Protein AF-K1U043-F1 (afdb_monomer_lite)

Radius of gyration: 15.06 Å; chains: 1; bounding box: 30×20×40 Å

Secondary structure (DSSP, 8-state):
-EEEEEEESSHHHHHHHHHHHHHHHHH-TT-EEEEEEE--GGGG--SS-GGGG-SS-HHHHTTTT-

Foldseek 3Di:
DEAEAEFEPDPVRVVVVVVVVVVCCVVPVPYHYHYDYDYDPVVVPPPDPPVVVDPDDPVPVVVPPD

Sequence (66 aa):
MTIKIGTRKSRLALAQTEMLIKTLKNRFPNVKIETVYISTTGDKTLDKPLAALGGKGVFIKELEMS

Structure (mmCIF, N/CA/C/O backbone):
data_AF-K1U043-F1
#
_entry.id   AF-K1U043-F1
#
loop_
_atom_site.group_PDB
_atom_site.id
_atom_site.type_symbol
_atom_site.label_atom_id
_atom_site.label_alt_id
_atom_site.label_comp_id
_atom_site.label_asym_id
_atom_site.label_entity_id
_atom_site.label_seq_id
_atom_site.pdbx_PDB_ins_code
_atom_site.Cartn_x
_atom_site.Cartn_y
_atom_site.Cartn_z
_atom_site.occupancy
_atom_site.B_iso_or_equiv
_atom_site.auth_seq_id
_atom_site.auth_comp_id
_atom_site.auth_asym_id
_atom_site.auth_atom_id
_atom_site.pdbx_PDB_model_num
ATOM 1 N N . MET A 1 1 ? -0.445 0.375 16.827 1.00 76.25 1 MET A N 1
ATOM 2 C CA . MET A 1 1 ? 0.419 -0.399 15.910 1.00 76.25 1 MET A CA 1
ATOM 3 C C . MET A 1 1 ? 0.141 0.073 14.492 1.00 76.25 1 MET A C 1
ATOM 5 O O . MET A 1 1 ? -1.027 0.115 14.113 1.00 76.25 1 MET A O 1
ATOM 9 N N . THR A 1 2 ? 1.173 0.461 13.745 1.00 86.31 2 THR A N 1
ATOM 10 C CA . THR A 1 2 ? 1.040 0.903 12.348 1.00 86.31 2 THR A CA 1
ATOM 11 C C . THR A 1 2 ? 1.781 -0.085 11.457 1.00 86.31 2 THR A C 1
ATOM 13 O O . THR A 1 2 ? 2.947 -0.366 11.716 1.00 86.31 2 THR A O 1
ATOM 16 N N . ILE A 1 3 ? 1.110 -0.618 10.437 1.00 88.69 3 ILE A N 1
ATOM 17 C CA . ILE A 1 3 ? 1.698 -1.530 9.452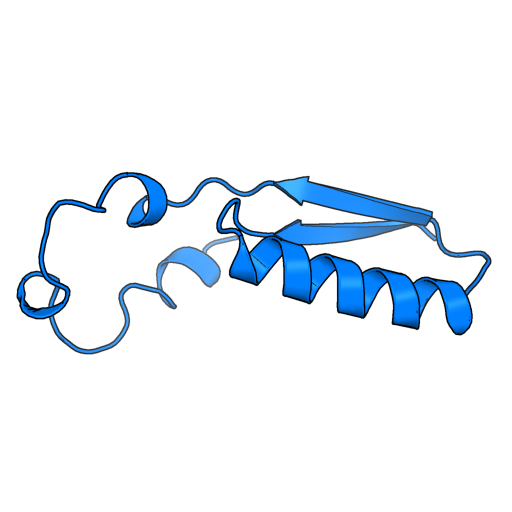 1.00 88.69 3 ILE A CA 1
ATOM 18 C C . ILE A 1 3 ? 1.925 -0.754 8.160 1.00 88.69 3 ILE A C 1
ATOM 20 O O . ILE A 1 3 ? 0.988 -0.173 7.611 1.00 88.69 3 ILE A O 1
ATOM 24 N N . LYS A 1 4 ? 3.164 -0.766 7.666 1.00 91.56 4 LYS A N 1
ATOM 25 C CA . LYS A 1 4 ? 3.505 -0.212 6.355 1.00 91.56 4 LYS A CA 1
ATOM 26 C C . LYS A 1 4 ? 3.527 -1.329 5.320 1.00 91.56 4 LYS A C 1
ATOM 28 O O . LYS A 1 4 ? 4.158 -2.356 5.550 1.00 91.56 4 LYS A O 1
ATOM 33 N N . ILE A 1 5 ? 2.841 -1.135 4.198 1.00 90.25 5 ILE A N 1
ATOM 34 C CA . ILE A 1 5 ? 2.772 -2.105 3.101 1.00 90.25 5 ILE A CA 1
ATOM 35 C C . ILE A 1 5 ? 3.405 -1.483 1.863 1.00 90.25 5 ILE A C 1
ATOM 37 O O . ILE A 1 5 ? 2.859 -0.544 1.289 1.00 90.25 5 ILE A O 1
ATOM 41 N N . GLY A 1 6 ? 4.553 -2.015 1.451 1.00 90.62 6 GLY A N 1
ATOM 42 C CA . GLY A 1 6 ? 5.189 -1.663 0.186 1.00 90.62 6 GLY A CA 1
ATOM 43 C C . GLY A 1 6 ? 4.486 -2.343 -0.988 1.00 90.62 6 GLY A C 1
ATOM 44 O O . GLY A 1 6 ? 4.303 -3.558 -0.965 1.00 90.62 6 GLY A O 1
ATOM 45 N N . THR A 1 7 ? 4.100 -1.591 -2.018 1.00 88.94 7 THR A N 1
ATOM 46 C CA . THR A 1 7 ? 3.486 -2.155 -3.231 1.00 88.94 7 THR A CA 1
ATOM 47 C C . THR A 1 7 ? 3.989 -1.497 -4.506 1.00 88.94 7 THR A C 1
ATOM 49 O O . THR A 1 7 ? 4.374 -0.327 -4.509 1.00 88.94 7 THR A O 1
ATOM 52 N N . ARG A 1 8 ? 3.979 -2.252 -5.608 1.00 86.38 8 ARG A N 1
ATOM 53 C CA . ARG A 1 8 ? 4.310 -1.726 -6.937 1.00 86.38 8 ARG A CA 1
ATOM 54 C C . ARG A 1 8 ? 3.140 -0.916 -7.488 1.00 86.38 8 ARG A C 1
ATOM 56 O O . ARG A 1 8 ? 1.987 -1.147 -7.136 1.00 86.38 8 ARG A O 1
ATOM 63 N N . LYS A 1 9 ? 3.428 0.000 -8.414 1.00 82.06 9 LYS A N 1
ATOM 64 C CA . LYS A 1 9 ? 2.400 0.827 -9.073 1.00 82.06 9 LYS A CA 1
ATOM 65 C C . LYS A 1 9 ? 1.602 0.084 -10.150 1.00 82.06 9 LYS A C 1
ATOM 67 O O . LYS A 1 9 ? 0.649 0.643 -10.690 1.00 82.06 9 LYS A O 1
ATOM 72 N N . SER A 1 10 ? 1.964 -1.157 -10.476 1.00 84.12 10 SER A N 1
ATOM 73 C CA . SER A 1 10 ? 1.216 -1.950 -11.448 1.00 84.12 10 SER A CA 1
ATOM 74 C C . SER A 1 10 ? -0.205 -2.226 -10.948 1.00 84.12 10 SER A C 1
ATOM 76 O O . SER A 1 10 ? -0.432 -2.509 -9.771 1.00 84.12 10 SER A O 1
ATOM 78 N N . ARG A 1 11 ? -1.186 -2.173 -11.858 1.00 85.00 11 ARG A N 1
ATOM 79 C CA . ARG A 1 11 ? -2.612 -2.327 -11.512 1.00 85.00 11 ARG A CA 1
ATOM 80 C C . ARG A 1 11 ? -2.901 -3.619 -10.744 1.00 85.00 11 ARG A C 1
ATOM 82 O O . ARG A 1 11 ? -3.723 -3.614 -9.834 1.00 85.00 11 ARG A O 1
ATOM 89 N N . LEU A 1 12 ? -2.208 -4.706 -11.087 1.00 88.25 12 LEU A N 1
ATOM 90 C CA . LEU A 1 12 ? -2.348 -5.985 -10.394 1.00 88.25 12 LEU A CA 1
ATOM 91 C C . LEU A 1 12 ? -1.818 -5.919 -8.954 1.00 88.25 12 LEU A C 1
ATOM 93 O O . LEU A 1 12 ? -2.499 -6.385 -8.045 1.00 88.25 12 LEU A O 1
ATOM 97 N N . ALA A 1 13 ? -0.646 -5.313 -8.736 1.00 87.62 13 ALA A N 1
ATOM 98 C CA . ALA A 1 13 ? -0.068 -5.182 -7.400 1.00 87.62 13 ALA A CA 1
ATOM 99 C C . ALA A 1 13 ? -0.952 -4.321 -6.487 1.00 87.62 13 ALA A C 1
ATOM 101 O O . ALA A 1 13 ? -1.162 -4.670 -5.323 1.00 87.62 13 ALA A O 1
ATOM 102 N N . LEU A 1 14 ? -1.544 -3.251 -7.025 1.00 89.69 14 LEU A N 1
ATOM 103 C CA . LEU A 1 14 ? -2.504 -2.422 -6.295 1.00 89.69 14 LEU A CA 1
ATOM 104 C C . LEU A 1 14 ? -3.750 -3.213 -5.893 1.00 89.69 14 LEU A C 1
ATOM 106 O O . LEU A 1 14 ? -4.092 -3.234 -4.714 1.00 89.69 14 LEU A O 1
ATOM 110 N N . ALA A 1 15 ? -4.363 -3.941 -6.830 1.00 90.69 15 ALA A N 1
ATOM 111 C CA . ALA A 1 15 ? -5.544 -4.756 -6.546 1.00 90.69 15 ALA A CA 1
ATOM 112 C C . ALA A 1 15 ? -5.270 -5.837 -5.482 1.00 90.69 15 ALA A C 1
ATOM 114 O O . ALA A 1 15 ? -6.065 -6.037 -4.563 1.00 90.69 15 ALA A O 1
ATOM 115 N N . GLN A 1 16 ? -4.112 -6.502 -5.559 1.00 92.44 16 GLN A N 1
ATOM 116 C CA . GLN A 1 16 ? -3.676 -7.475 -4.551 1.00 92.44 16 GLN A CA 1
ATOM 117 C C . GLN A 1 16 ? -3.477 -6.822 -3.176 1.00 92.44 16 GLN A C 1
ATOM 119 O O . GLN A 1 16 ? -3.888 -7.370 -2.152 1.00 92.44 16 GLN A O 1
ATOM 124 N N . THR A 1 17 ? -2.885 -5.627 -3.154 1.00 93.44 17 THR A N 1
ATOM 125 C CA . THR A 1 17 ? -2.639 -4.868 -1.922 1.00 93.44 17 THR A CA 1
ATOM 126 C C . THR A 1 17 ? -3.948 -4.446 -1.266 1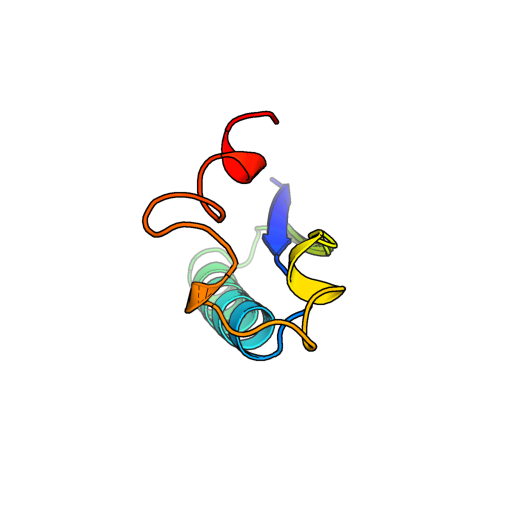.00 93.44 17 THR A C 1
ATOM 128 O O . THR A 1 17 ? -4.127 -4.639 -0.067 1.00 93.44 17 THR A O 1
ATOM 131 N N . GLU A 1 18 ? -4.904 -3.938 -2.039 1.00 93.00 18 GLU A N 1
ATOM 132 C CA . GLU A 1 18 ? -6.227 -3.566 -1.535 1.00 93.00 18 GLU A CA 1
ATOM 133 C C . GLU A 1 18 ? -6.985 -4.764 -0.950 1.00 93.00 18 GLU A C 1
ATOM 135 O O . GLU A 1 18 ? -7.591 -4.651 0.121 1.00 93.00 18 GLU A O 1
ATOM 140 N N . MET A 1 19 ? -6.906 -5.931 -1.598 1.00 94.69 19 MET A N 1
ATOM 141 C CA . MET A 1 19 ? -7.527 -7.165 -1.105 1.00 94.69 19 MET A CA 1
ATOM 142 C C . MET A 1 19 ? -6.954 -7.591 0.257 1.00 94.69 19 MET A C 1
ATOM 144 O O . MET A 1 19 ? -7.705 -7.955 1.172 1.00 94.69 19 MET A O 1
ATOM 148 N N . LEU A 1 20 ? -5.634 -7.481 0.426 1.00 93.06 20 LEU A N 1
ATOM 149 C CA . LEU A 1 20 ? -4.965 -7.732 1.700 1.00 93.06 20 LEU A CA 1
ATOM 150 C C . LEU A 1 20 ? -5.399 -6.718 2.770 1.00 93.06 20 LEU A C 1
ATOM 152 O O . LEU A 1 20 ? -5.776 -7.113 3.874 1.00 93.06 20 LEU A O 1
ATOM 156 N N . ILE A 1 21 ? -5.406 -5.422 2.441 1.00 92.00 21 ILE A N 1
ATOM 157 C CA . ILE A 1 21 ? -5.801 -4.341 3.359 1.00 92.00 21 ILE A CA 1
ATOM 158 C C . ILE A 1 21 ? -7.232 -4.537 3.856 1.00 92.00 21 ILE A C 1
ATOM 160 O O . ILE A 1 21 ? -7.492 -4.381 5.048 1.00 92.00 21 ILE A O 1
ATOM 164 N N . LYS A 1 22 ? -8.161 -4.902 2.967 1.00 92.88 22 LYS A N 1
ATOM 165 C CA . LYS A 1 22 ? -9.560 -5.162 3.331 1.00 92.88 22 LYS A CA 1
ATOM 166 C C . LYS A 1 22 ? -9.666 -6.301 4.346 1.00 92.88 22 LYS A C 1
ATOM 168 O O . LYS A 1 22 ? -10.366 -6.176 5.348 1.00 92.88 22 LYS A O 1
ATOM 173 N N . THR A 1 23 ? -8.919 -7.378 4.122 1.00 92.62 23 THR A N 1
ATOM 174 C CA . THR A 1 23 ? -8.884 -8.535 5.025 1.00 92.62 23 THR A CA 1
ATOM 175 C C . THR A 1 23 ? -8.277 -8.169 6.382 1.00 92.62 23 THR A C 1
ATOM 177 O O . THR A 1 23 ? -8.822 -8.528 7.426 1.00 92.62 23 THR A O 1
ATOM 180 N N . LEU A 1 24 ? -7.188 -7.394 6.382 1.00 90.62 24 LEU A N 1
ATOM 181 C CA . LEU A 1 24 ? -6.531 -6.924 7.601 1.00 90.62 24 LEU A CA 1
ATOM 182 C C . LEU A 1 24 ? -7.425 -5.987 8.414 1.00 90.62 24 LEU A C 1
ATOM 184 O O . LEU A 1 24 ? -7.530 -6.171 9.621 1.00 90.62 24 LEU A O 1
ATOM 188 N N . LYS A 1 25 ? -8.111 -5.035 7.773 1.00 89.88 25 LYS A N 1
ATOM 189 C CA . LYS A 1 25 ? -9.042 -4.124 8.458 1.00 89.88 25 LYS A CA 1
ATOM 190 C C . LYS A 1 25 ? -10.221 -4.865 9.083 1.00 89.88 25 LYS A C 1
ATOM 192 O O . LYS A 1 25 ? -10.611 -4.532 10.196 1.00 89.88 25 LYS A O 1
ATOM 197 N N . ASN A 1 26 ? -10.748 -5.886 8.404 1.00 92.00 26 ASN A N 1
ATOM 198 C CA . ASN A 1 26 ? -11.843 -6.699 8.937 1.00 92.00 26 ASN A CA 1
ATOM 199 C C . ASN A 1 26 ? -11.431 -7.487 10.186 1.00 92.00 26 ASN A C 1
ATOM 201 O O . ASN A 1 26 ? -12.223 -7.625 11.112 1.00 92.00 26 ASN A O 1
ATOM 205 N N . ARG A 1 27 ? -10.202 -8.015 10.218 1.00 91.50 27 ARG A N 1
ATOM 206 C CA . ARG A 1 27 ? -9.716 -8.828 11.344 1.00 91.50 27 ARG A CA 1
ATOM 207 C C . ARG A 1 27 ? -9.100 -7.994 12.469 1.00 91.50 27 ARG A C 1
ATOM 209 O O . ARG A 1 27 ? -9.146 -8.400 13.625 1.00 91.50 27 ARG A O 1
ATOM 216 N N . PHE A 1 28 ? -8.534 -6.838 12.133 1.00 89.88 28 PHE A N 1
ATOM 217 C CA . PHE A 1 28 ? -7.809 -5.961 13.046 1.00 89.88 28 PHE A CA 1
ATOM 218 C C . PHE A 1 28 ? -8.233 -4.494 12.844 1.00 89.88 28 PHE A C 1
ATOM 220 O O . PHE A 1 28 ? 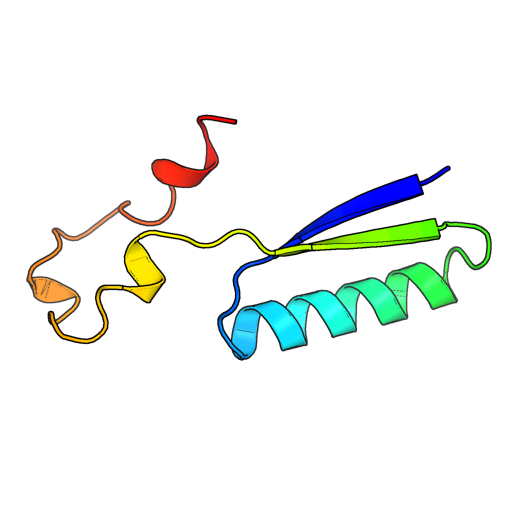-7.473 -3.699 12.283 1.00 89.88 28 PHE A O 1
ATOM 227 N N . PRO A 1 29 ? -9.422 -4.095 13.330 1.00 85.62 29 PRO A N 1
ATOM 228 C CA . PRO A 1 29 ? -9.965 -2.750 13.106 1.00 85.62 29 PRO A CA 1
ATOM 229 C C . PRO A 1 29 ? -9.108 -1.628 13.715 1.00 85.62 29 PRO A C 1
ATOM 231 O O . PRO A 1 29 ? -9.139 -0.495 13.244 1.00 85.62 29 PRO A O 1
ATOM 234 N N . ASN A 1 30 ? -8.292 -1.947 14.723 1.00 90.44 30 ASN A N 1
ATOM 235 C CA . ASN A 1 30 ? -7.452 -0.979 15.436 1.00 90.44 30 ASN A CA 1
ATOM 236 C C . ASN A 1 30 ? -6.054 -0.790 14.813 1.00 90.44 30 ASN A C 1
ATOM 238 O O . ASN A 1 30 ? -5.228 -0.052 15.357 1.00 90.44 30 ASN A O 1
ATOM 242 N N . VAL A 1 31 ? -5.751 -1.465 13.700 1.00 89.06 31 VAL A N 1
ATOM 243 C CA . VAL A 1 31 ? -4.456 -1.345 13.019 1.00 89.06 31 VAL A CA 1
ATOM 244 C C . VAL A 1 31 ? -4.517 -0.231 11.981 1.00 89.06 31 VAL A C 1
ATOM 246 O O . VAL A 1 31 ? -5.350 -0.238 11.075 1.00 89.06 31 VAL A O 1
ATOM 249 N N . LYS A 1 32 ? -3.586 0.722 12.080 1.00 89.38 32 LYS A N 1
ATOM 250 C CA . LYS A 1 32 ? -3.377 1.727 11.033 1.00 89.38 32 LYS A CA 1
ATOM 251 C C . LYS A 1 32 ? -2.527 1.114 9.927 1.00 89.38 32 LYS A C 1
ATOM 253 O O . LYS A 1 32 ? -1.475 0.547 10.214 1.00 89.38 32 LYS A O 1
ATOM 258 N N . ILE A 1 33 ? -2.979 1.229 8.684 1.00 90.62 33 ILE A N 1
ATOM 259 C CA . ILE A 1 33 ? -2.262 0.717 7.515 1.00 90.62 33 ILE A CA 1
ATOM 260 C C . ILE A 1 33 ? -1.828 1.895 6.646 1.00 90.62 33 ILE A C 1
ATOM 262 O O . ILE A 1 33 ? -2.646 2.758 6.331 1.00 90.62 33 ILE A O 1
ATOM 266 N N . GLU A 1 34 ? -0.555 1.912 6.265 1.00 91.44 34 GLU A N 1
ATOM 267 C CA . GLU A 1 34 ? 0.060 2.914 5.394 1.00 91.44 34 GLU A CA 1
ATOM 268 C C . GLU A 1 34 ? 0.605 2.209 4.147 1.00 91.44 34 GLU A C 1
ATOM 270 O O . GLU A 1 34 ? 1.473 1.343 4.247 1.00 91.44 34 GLU A O 1
ATOM 275 N N . THR A 1 35 ? 0.086 2.551 2.968 1.00 88.81 35 THR A N 1
ATOM 276 C CA . THR A 1 35 ? 0.562 1.979 1.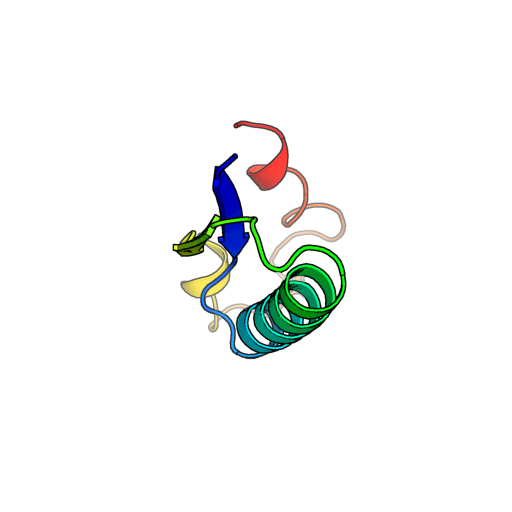702 1.00 88.81 35 THR A CA 1
ATOM 277 C C . THR A 1 35 ? 1.691 2.838 1.146 1.00 88.81 35 THR A C 1
ATOM 279 O O . THR A 1 35 ? 1.501 4.027 0.893 1.00 88.81 35 THR A O 1
ATOM 282 N N . VAL A 1 36 ? 2.857 2.234 0.929 1.00 89.75 36 VAL A N 1
ATOM 283 C CA . VAL A 1 36 ? 4.039 2.881 0.357 1.00 89.75 36 VAL A CA 1
ATOM 284 C C . VAL A 1 36 ? 4.224 2.383 -1.071 1.00 89.75 36 VAL A C 1
ATOM 286 O O . VAL A 1 36 ? 4.390 1.188 -1.313 1.00 89.75 36 VAL A O 1
ATOM 289 N N . TYR A 1 37 ? 4.196 3.299 -2.034 1.00 85.88 37 TYR A N 1
ATOM 290 C CA . TYR A 1 37 ? 4.380 2.955 -3.440 1.00 85.88 37 TYR A CA 1
ATOM 291 C C . TYR A 1 37 ? 5.864 2.865 -3.775 1.00 85.88 37 TYR A C 1
ATOM 293 O O . TYR A 1 37 ? 6.575 3.869 -3.768 1.00 85.88 37 TYR A O 1
ATOM 301 N N . ILE A 1 38 ? 6.311 1.666 -4.124 1.00 82.69 38 ILE A N 1
ATOM 302 C CA . ILE A 1 38 ? 7.674 1.390 -4.559 1.00 82.69 38 ILE A CA 1
ATOM 303 C C . ILE A 1 38 ? 7.675 1.411 -6.087 1.00 82.69 38 ILE A C 1
ATOM 305 O O . ILE A 1 38 ? 6.968 0.641 -6.740 1.00 82.69 38 ILE A O 1
ATOM 309 N N . SER A 1 39 ? 8.441 2.332 -6.670 1.00 69.19 39 SER A N 1
ATOM 310 C CA . SER A 1 39 ? 8.670 2.363 -8.115 1.00 69.19 39 SER A CA 1
ATOM 311 C C . SER A 1 39 ? 9.828 1.426 -8.435 1.00 69.19 39 SER A C 1
ATOM 313 O O . SER A 1 39 ? 10.916 1.624 -7.903 1.00 69.19 39 SER A O 1
ATOM 315 N N . THR A 1 40 ? 9.615 0.431 -9.297 1.00 65.75 40 THR A N 1
ATOM 316 C CA . THR A 1 40 ? 10.673 -0.517 -9.683 1.00 65.75 40 THR A CA 1
ATOM 317 C C . THR A 1 40 ? 11.133 -0.273 -11.117 1.00 65.75 40 THR A C 1
ATOM 319 O O . THR A 1 40 ? 10.385 0.248 -11.942 1.00 65.75 40 THR A O 1
ATOM 322 N N . THR A 1 41 ? 12.368 -0.651 -11.446 1.00 58.25 41 THR A N 1
ATOM 323 C CA . THR A 1 41 ? 12.963 -0.449 -12.782 1.00 58.25 41 THR A CA 1
ATOM 324 C C . THR A 1 41 ? 12.200 -1.199 -13.890 1.00 58.25 41 THR A C 1
ATOM 326 O O . THR A 1 41 ? 12.162 -0.763 -15.043 1.00 58.25 41 THR A O 1
ATOM 329 N N . GLY A 1 42 ? 11.498 -2.279 -13.525 1.00 53.97 42 GLY A N 1
ATOM 330 C CA . GLY A 1 42 ? 10.588 -3.015 -14.406 1.00 53.97 42 GLY A CA 1
ATOM 331 C C . GLY A 1 42 ? 9.373 -2.208 -14.882 1.00 53.97 42 GLY A C 1
ATOM 332 O O . GLY A 1 42 ? 8.878 -2.471 -15.971 1.00 53.97 42 GLY A O 1
ATOM 333 N N . ASP A 1 43 ? 8.940 -1.179 -14.141 1.00 56.25 43 ASP A N 1
ATOM 334 C CA . ASP A 1 43 ? 7.854 -0.280 -14.568 1.00 56.25 43 ASP A CA 1
ATOM 335 C C . ASP A 1 43 ? 8.290 0.660 -15.714 1.00 56.25 43 ASP A C 1
ATOM 337 O O . ASP A 1 43 ? 7.452 1.155 -16.464 1.00 56.25 43 ASP A O 1
ATOM 341 N N . LYS A 1 44 ? 9.603 0.895 -15.880 1.00 50.06 44 LYS A N 1
ATOM 342 C CA . LYS A 1 44 ? 10.174 1.696 -16.982 1.00 50.06 44 LYS A CA 1
ATOM 343 C C . LYS A 1 44 ? 10.453 0.881 -18.248 1.00 50.06 44 LYS A C 1
ATOM 345 O O . LYS A 1 44 ? 10.755 1.465 -19.283 1.00 50.06 44 LYS A O 1
ATOM 350 N N . THR A 1 45 ? 10.370 -0.447 -18.181 1.00 51.44 45 THR A N 1
ATOM 351 C CA . THR A 1 45 ? 10.798 -1.350 -19.260 1.00 51.44 45 THR A CA 1
ATOM 352 C C . THR A 1 45 ? 9.593 -2.110 -19.815 1.00 51.44 45 THR A C 1
ATOM 354 O O . THR A 1 45 ? 9.524 -3.331 -19.746 1.00 51.44 45 THR A O 1
ATOM 357 N N . LEU A 1 46 ? 8.609 -1.377 -20.342 1.00 52.59 46 LEU A N 1
ATOM 358 C CA . LEU A 1 46 ? 7.485 -1.952 -21.099 1.00 52.59 46 LEU A CA 1
ATOM 359 C C . LEU A 1 46 ? 7.849 -2.248 -22.570 1.00 52.59 46 LEU A C 1
ATOM 361 O O . LEU A 1 46 ? 7.094 -2.933 -23.249 1.00 52.59 46 LEU A O 1
ATOM 365 N N . ASP A 1 47 ? 9.025 -1.804 -23.035 1.00 47.94 47 ASP A N 1
ATOM 366 C CA . ASP A 1 47 ? 9.455 -1.868 -24.445 1.00 47.94 47 ASP A CA 1
ATOM 367 C C . ASP A 1 47 ? 10.466 -2.976 -24.777 1.00 47.94 47 ASP A C 1
ATOM 369 O O . ASP A 1 47 ? 11.041 -2.993 -25.867 1.00 47.94 47 ASP A O 1
ATOM 373 N N . LYS A 1 48 ? 10.736 -3.916 -23.861 1.00 49.25 48 LYS A N 1
ATOM 374 C CA . LYS A 1 48 ? 11.627 -5.046 -24.169 1.00 49.25 48 LYS A CA 1
ATOM 375 C C . LYS A 1 48 ? 10.966 -6.377 -23.834 1.00 49.25 48 LYS A C 1
ATOM 377 O O . LYS A 1 48 ? 10.526 -6.561 -22.699 1.00 49.25 48 LYS A O 1
ATOM 382 N N . PRO A 1 49 ? 10.895 -7.319 -24.795 1.00 49.53 49 PRO A N 1
ATOM 383 C CA . PRO A 1 49 ? 10.333 -8.633 -24.538 1.00 49.53 49 PRO A CA 1
ATOM 384 C C . PRO A 1 49 ? 11.095 -9.300 -23.391 1.00 49.53 49 PRO A C 1
ATOM 386 O O . PRO A 1 49 ? 12.324 -9.254 -23.337 1.00 49.53 49 PRO A O 1
ATOM 389 N N . LEU A 1 50 ? 10.348 -9.957 -22.500 1.00 50.81 50 LEU A N 1
ATOM 390 C CA . LEU A 1 50 ? 10.848 -10.697 -21.333 1.00 50.81 50 LEU A CA 1
ATOM 391 C C . LEU A 1 50 ? 12.020 -11.644 -21.674 1.00 50.81 50 LEU A C 1
ATOM 393 O O . LEU A 1 50 ? 12.874 -11.912 -20.834 1.00 50.81 50 LEU A O 1
ATOM 397 N N . ALA A 1 51 ? 12.074 -12.118 -22.923 1.00 54.41 51 ALA A N 1
ATOM 398 C CA . ALA A 1 51 ? 13.131 -12.964 -23.470 1.00 54.41 51 ALA A CA 1
ATOM 399 C C . ALA A 1 51 ? 14.519 -12.291 -23.518 1.00 54.41 51 ALA A C 1
ATOM 401 O O . ALA A 1 51 ? 15.528 -12.984 -23.431 1.00 54.41 51 ALA A O 1
ATOM 402 N N . ALA A 1 52 ? 14.589 -10.959 -23.612 1.00 52.28 52 ALA A N 1
ATOM 403 C CA . ALA A 1 52 ? 15.849 -10.214 -23.648 1.00 52.28 52 ALA A CA 1
ATOM 404 C C . ALA A 1 52 ? 16.465 -9.983 -22.254 1.00 52.28 52 ALA A C 1
ATOM 406 O O . ALA A 1 52 ? 17.611 -9.551 -22.158 1.00 52.28 52 ALA A O 1
ATOM 407 N N . LEU A 1 53 ? 15.719 -10.253 -21.176 1.00 52.59 53 LEU A N 1
ATOM 408 C CA . LEU A 1 53 ? 16.126 -9.947 -19.799 1.00 52.59 53 LEU A CA 1
ATOM 409 C C . LEU A 1 53 ? 16.782 -11.120 -19.055 1.00 52.59 53 LEU A C 1
ATOM 411 O O . LEU A 1 53 ? 17.077 -10.987 -17.873 1.00 52.59 53 LEU A O 1
ATOM 415 N N . GLY A 1 54 ? 17.076 -12.231 -19.738 1.00 45.19 54 GLY A N 1
ATOM 416 C CA . GLY A 1 54 ? 17.756 -13.376 -19.133 1.00 45.19 54 GLY A CA 1
ATOM 417 C C . GLY A 1 54 ? 16.835 -14.135 -18.178 1.00 45.19 54 GLY A C 1
ATOM 418 O O . GLY A 1 54 ? 16.481 -13.675 -17.094 1.00 45.19 54 GLY A O 1
ATOM 419 N N . GLY A 1 55 ? 16.408 -15.322 -18.606 1.00 48.53 55 GLY A N 1
ATOM 420 C CA . GLY A 1 55 ? 15.552 -16.195 -17.812 1.00 48.53 55 GLY A CA 1
ATOM 421 C C . GLY A 1 55 ? 16.125 -16.457 -16.413 1.00 48.53 55 GLY A C 1
ATOM 422 O O . GLY A 1 55 ? 17.310 -16.733 -16.264 1.00 48.53 55 GLY A O 1
ATOM 423 N N . LYS A 1 56 ? 15.226 -16.427 -15.421 1.00 53.00 56 LYS A N 1
ATOM 424 C CA . LYS A 1 56 ? 15.432 -16.579 -13.967 1.00 53.00 56 LYS A CA 1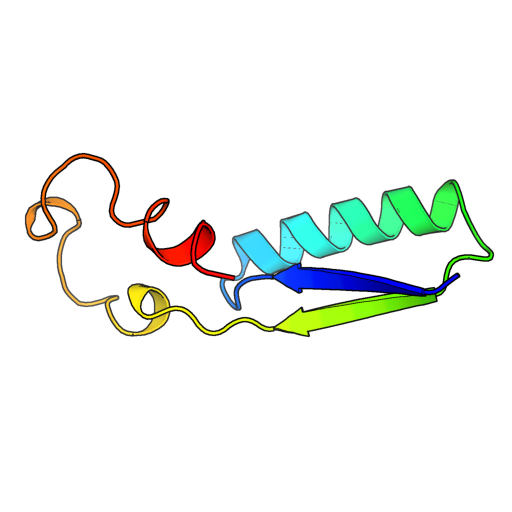
ATOM 425 C C . LYS A 1 56 ? 16.014 -15.352 -13.249 1.00 53.00 56 LYS A C 1
ATOM 427 O O . LYS A 1 56 ? 17.214 -15.127 -13.205 1.00 53.00 56 LYS A O 1
ATOM 432 N N . GLY A 1 57 ? 15.133 -14.656 -12.524 1.00 53.09 57 GLY A N 1
ATOM 433 C CA . GLY A 1 57 ? 15.520 -13.987 -11.274 1.00 53.09 57 GLY A CA 1
ATOM 434 C C . GLY A 1 57 ? 15.544 -12.460 -11.261 1.00 53.09 57 GLY A C 1
ATOM 435 O O . GLY A 1 57 ? 15.809 -11.897 -10.202 1.00 53.09 57 GLY A O 1
ATOM 436 N N . VAL A 1 58 ? 15.205 -11.778 -12.362 1.00 54.25 58 VAL A N 1
ATOM 437 C CA . VAL A 1 58 ? 15.241 -10.299 -12.415 1.00 54.25 58 VAL A CA 1
ATOM 438 C C . VAL A 1 58 ? 14.328 -9.651 -11.362 1.00 54.25 58 VAL A C 1
ATOM 440 O O . VAL A 1 58 ? 14.652 -8.609 -10.816 1.00 54.25 58 VAL A O 1
ATOM 443 N N . PHE A 1 59 ? 13.222 -10.300 -10.989 1.00 53.31 59 PHE A N 1
ATOM 444 C CA . PHE A 1 59 ? 12.268 -9.742 -10.023 1.00 53.31 59 PHE A CA 1
ATOM 445 C C . PHE A 1 59 ? 12.574 -10.042 -8.546 1.00 53.31 59 PHE A C 1
ATOM 447 O O . PHE A 1 59 ? 11.957 -9.415 -7.687 1.00 53.31 59 PHE A O 1
ATOM 454 N N . ILE A 1 60 ? 13.486 -10.977 -8.250 1.00 56.56 60 ILE A N 1
ATOM 455 C CA . ILE A 1 60 ? 13.823 -11.390 -6.872 1.00 56.56 60 ILE A CA 1
ATOM 456 C C . ILE A 1 60 ? 15.038 -10.610 -6.364 1.00 56.56 60 ILE A C 1
ATOM 458 O O . ILE A 1 60 ? 15.050 -10.163 -5.222 1.00 56.56 60 ILE A O 1
ATOM 462 N N . LYS A 1 61 ? 16.025 -10.370 -7.237 1.00 55.78 61 LYS A N 1
ATOM 463 C CA . LYS A 1 61 ? 17.290 -9.716 -6.869 1.00 55.78 61 LYS A CA 1
ATOM 464 C C . LYS A 1 61 ? 17.121 -8.288 -6.335 1.00 55.78 61 LYS A C 1
ATOM 466 O O . LYS A 1 61 ? 17.905 -7.861 -5.501 1.00 55.78 61 LYS A O 1
ATOM 471 N N . GLU A 1 62 ? 16.097 -7.567 -6.789 1.00 54.31 62 GLU A N 1
ATOM 472 C CA . GLU A 1 62 ? 15.794 -6.204 -6.321 1.00 54.31 62 GLU A CA 1
ATOM 473 C C . GLU A 1 62 ? 15.011 -6.172 -4.994 1.00 54.31 62 GLU A C 1
ATOM 475 O O . GLU A 1 62 ? 14.918 -5.111 -4.387 1.00 54.31 62 GLU A O 1
ATOM 480 N N . LEU A 1 63 ? 14.453 -7.299 -4.524 1.00 51.44 63 LEU A N 1
ATOM 481 C CA . LEU A 1 63 ? 13.666 -7.345 -3.283 1.00 51.44 63 LEU A CA 1
ATOM 482 C C . LEU A 1 63 ? 14.510 -7.662 -2.031 1.00 51.44 63 LEU A C 1
ATOM 484 O O . LEU A 1 63 ? 14.081 -7.329 -0.934 1.00 51.44 63 LEU A O 1
ATOM 488 N N . GLU A 1 64 ? 15.685 -8.288 -2.178 1.00 53.00 64 GLU A N 1
ATOM 489 C CA . GLU A 1 64 ? 16.542 -8.721 -1.051 1.00 53.00 64 GLU A CA 1
ATOM 490 C C . GLU A 1 64 ? 17.561 -7.668 -0.567 1.00 53.00 64 GLU A C 1
ATOM 492 O O . GLU A 1 64 ? 18.298 -7.922 0.380 1.00 53.00 64 GLU A O 1
ATOM 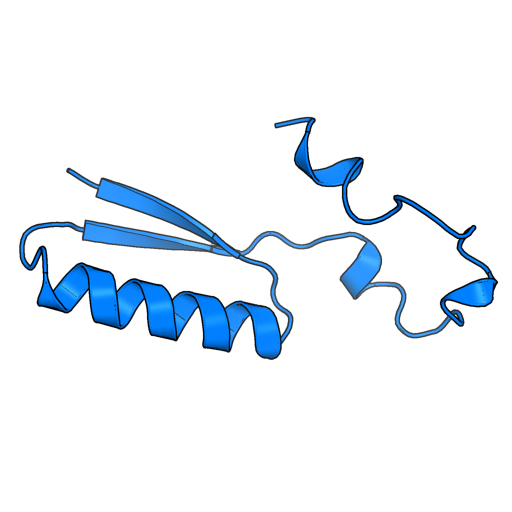497 N N . MET A 1 65 ? 17.628 -6.486 -1.189 1.00 47.38 65 MET A N 1
ATOM 498 C CA . MET A 1 65 ? 18.599 -5.432 -0.833 1.00 47.38 65 MET A CA 1
ATOM 499 C C . MET A 1 65 ? 18.050 -4.335 0.102 1.00 47.38 65 MET A C 1
ATOM 501 O O . MET A 1 65 ? 18.688 -3.293 0.246 1.00 47.38 65 MET A O 1
ATOM 505 N N . SER A 1 66 ? 16.880 -4.520 0.720 1.00 38.69 66 SER A N 1
ATOM 506 C CA . SER A 1 66 ? 16.290 -3.556 1.671 1.00 38.69 66 SER A CA 1
ATOM 507 C C . SER A 1 66 ? 16.110 -4.133 3.064 1.00 38.69 66 SER A C 1
ATOM 509 O O . SER A 1 66 ? 15.715 -5.313 3.160 1.00 38.69 66 SER A O 1
#

pLDDT: mean 73.74, std 18.54, range [38.69, 94.69]

Organism: NCBI:txid408170

InterPro domains:
  IPR000860 Porphobilinogen deaminase [PTHR11557] (2-65)
  IPR022417 Porphobilinogen deaminase, N-terminal [PF01379] (3-65)